Protein AF-A0A7M2A2T1-F1 (afdb_monomer_lite)

Radius of gyration: 11.97 Å; chains: 1; bounding box: 21×30×26 Å

Structure (mmCIF, N/CA/C/O backbone):
data_AF-A0A7M2A2T1-F1
#
_entry.id   AF-A0A7M2A2T1-F1
#
loop_
_atom_site.group_PDB
_atom_site.id
_atom_site.type_symbol
_atom_site.label_atom_id
_atom_site.label_alt_id
_atom_site.label_comp_id
_atom_site.label_asym_id
_atom_site.label_entity_id
_atom_site.label_seq_id
_atom_site.pdbx_PDB_ins_code
_atom_site.Cartn_x
_atom_site.Cartn_y
_atom_site.Cartn_z
_atom_site.occupancy
_atom_site.B_iso_o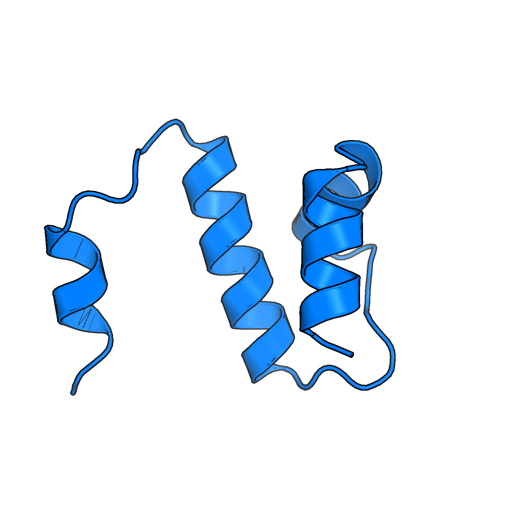r_equiv
_atom_site.auth_seq_id
_atom_site.auth_comp_id
_atom_site.auth_asym_id
_atom_site.auth_atom_id
_atom_site.pdbx_PDB_model_num
ATOM 1 N N . MET A 1 1 ? 10.578 5.791 -2.182 1.00 66.50 1 MET A N 1
ATOM 2 C CA . MET A 1 1 ? 9.194 6.050 -2.634 1.00 66.50 1 MET A CA 1
ATOM 3 C C . MET A 1 1 ? 8.150 5.239 -1.864 1.00 66.50 1 MET A C 1
ATOM 5 O O . MET A 1 1 ? 7.127 5.806 -1.519 1.00 66.50 1 MET A O 1
ATOM 9 N N . LEU A 1 2 ? 8.414 3.980 -1.476 1.00 73.00 2 LEU A N 1
ATOM 10 C CA . LEU A 1 2 ? 7.493 3.194 -0.629 1.00 73.00 2 LEU A CA 1
ATOM 11 C C . LEU A 1 2 ? 7.121 3.867 0.702 1.00 73.00 2 LEU A C 1
ATOM 13 O O . LEU A 1 2 ? 5.960 3.873 1.090 1.00 73.00 2 LEU A O 1
ATOM 17 N N . LYS A 1 3 ? 8.092 4.479 1.387 1.00 79.81 3 LYS A N 1
ATOM 18 C CA . LYS A 1 3 ? 7.834 5.212 2.635 1.00 79.81 3 LYS A CA 1
ATOM 19 C C . LYS A 1 3 ? 6.822 6.350 2.438 1.00 79.81 3 LYS A C 1
ATOM 21 O O . LYS A 1 3 ? 5.890 6.470 3.220 1.00 79.81 3 LYS A O 1
ATOM 26 N N . GLU A 1 4 ? 6.980 7.129 1.369 1.00 81.69 4 GLU A N 1
ATOM 27 C CA . GLU A 1 4 ? 6.051 8.206 1.003 1.00 81.69 4 GLU A CA 1
ATOM 28 C C . GLU A 1 4 ? 4.651 7.666 0.711 1.00 81.69 4 GLU A C 1
ATOM 30 O O . GLU A 1 4 ? 3.669 8.207 1.211 1.00 81.69 4 GLU A O 1
ATOM 35 N N . ALA A 1 5 ? 4.560 6.553 -0.022 1.00 78.25 5 ALA A N 1
ATOM 36 C CA . ALA A 1 5 ? 3.297 5.871 -0.273 1.00 78.25 5 ALA A CA 1
ATOM 37 C C . ALA A 1 5 ? 2.597 5.482 1.037 1.00 78.25 5 ALA A C 1
ATOM 39 O O . ALA A 1 5 ? 1.424 5.790 1.225 1.00 78.25 5 ALA A O 1
ATOM 40 N N . ILE A 1 6 ? 3.323 4.879 1.982 1.00 80.38 6 ILE A N 1
ATOM 41 C CA . ILE A 1 6 ? 2.785 4.500 3.295 1.00 80.38 6 ILE A CA 1
ATOM 42 C C . ILE A 1 6 ? 2.331 5.732 4.085 1.00 80.38 6 ILE A C 1
ATOM 44 O O . ILE A 1 6 ? 1.249 5.709 4.668 1.00 80.38 6 ILE A O 1
ATOM 48 N N . GLU A 1 7 ? 3.114 6.814 4.094 1.00 84.25 7 GLU A N 1
ATOM 49 C CA . GLU A 1 7 ? 2.746 8.055 4.787 1.00 84.25 7 GLU A CA 1
ATOM 50 C C . GLU A 1 7 ? 1.461 8.675 4.217 1.00 84.25 7 GLU A C 1
ATOM 52 O O . GLU A 1 7 ? 0.590 9.092 4.987 1.00 84.25 7 GLU A O 1
ATOM 57 N N . ILE A 1 8 ? 1.300 8.674 2.890 1.00 83.12 8 ILE A N 1
ATOM 58 C CA . ILE A 1 8 ? 0.079 9.137 2.214 1.00 83.12 8 ILE A CA 1
ATOM 59 C C . ILE A 1 8 ? -1.103 8.237 2.583 1.00 83.12 8 ILE A C 1
ATOM 61 O O . ILE A 1 8 ? -2.141 8.740 3.000 1.00 83.12 8 ILE A O 1
ATOM 65 N N . LEU A 1 9 ? -0.945 6.914 2.515 1.00 82.44 9 LEU A N 1
ATOM 66 C CA . LEU A 1 9 ? -2.006 5.954 2.848 1.00 82.44 9 LEU A CA 1
ATOM 67 C C . LEU A 1 9 ? -2.407 6.002 4.333 1.00 82.44 9 LEU A C 1
ATOM 69 O O . LEU A 1 9 ? -3.560 5.739 4.676 1.00 82.44 9 LEU A O 1
ATOM 73 N N . MET A 1 10 ? -1.473 6.342 5.229 1.00 79.50 10 MET A N 1
ATOM 74 C CA . MET A 1 10 ? -1.750 6.523 6.656 1.00 79.50 10 MET A CA 1
ATOM 75 C C . MET A 1 10 ? -2.467 7.842 6.964 1.00 79.50 10 MET A C 1
ATOM 77 O O . MET A 1 10 ? -3.305 7.860 7.868 1.00 79.50 10 MET A O 1
ATOM 81 N N . LYS A 1 11 ? -2.155 8.929 6.245 1.00 81.62 11 LYS A N 1
ATOM 82 C CA . LYS A 1 11 ? -2.807 10.239 6.422 1.00 81.62 11 LYS A CA 1
ATOM 83 C C . LYS A 1 11 ? -4.150 10.333 5.706 1.00 81.62 11 LYS A C 1
ATOM 85 O O . LYS A 1 11 ? -5.103 10.873 6.262 1.00 81.62 11 LYS A O 1
ATOM 90 N N . GLU A 1 12 ? -4.235 9.809 4.491 1.00 83.19 12 GLU A N 1
ATOM 91 C CA . GLU A 1 12 ? -5.415 9.895 3.644 1.00 83.19 12 GLU A CA 1
ATOM 92 C C . GLU A 1 12 ? -6.142 8.558 3.563 1.00 83.19 12 GLU A C 1
ATOM 94 O O . GLU A 1 12 ? -5.810 7.658 2.790 1.00 83.19 12 GLU A O 1
ATOM 99 N N . LYS A 1 13 ? -7.242 8.469 4.313 1.00 76.62 13 LYS A N 1
ATOM 100 C CA . LYS A 1 13 ? -8.154 7.321 4.249 1.00 76.62 13 LYS A CA 1
ATOM 101 C C . LYS A 1 13 ? -8.720 7.108 2.835 1.00 76.62 13 LYS A C 1
ATOM 103 O O . LYS A 1 13 ? -9.007 5.975 2.463 1.00 76.62 13 LYS A O 1
ATOM 108 N N . ASN A 1 14 ? -8.837 8.176 2.043 1.00 81.94 14 ASN A N 1
ATOM 109 C CA . ASN A 1 14 ? -9.277 8.112 0.650 1.00 81.94 14 ASN A CA 1
ATOM 110 C C . ASN A 1 14 ? -8.217 7.456 -0.251 1.00 81.94 14 ASN A C 1
ATOM 112 O O . ASN A 1 14 ? -8.545 6.565 -1.026 1.00 81.94 14 ASN A O 1
ATOM 116 N N . ALA A 1 15 ? -6.935 7.794 -0.069 1.00 82.12 15 ALA A N 1
ATOM 117 C CA . ALA A 1 15 ? -5.833 7.151 -0.784 1.00 82.12 15 ALA A CA 1
ATOM 118 C C . ALA A 1 15 ? -5.742 5.651 -0.468 1.00 82.12 15 ALA A C 1
ATOM 120 O O . ALA A 1 15 ? -5.538 4.846 -1.372 1.00 82.12 15 ALA A O 1
ATOM 121 N N . CYS A 1 16 ? -5.957 5.270 0.796 1.00 81.69 16 CYS A N 1
ATOM 122 C CA . CYS A 1 16 ? -6.058 3.866 1.198 1.00 81.69 16 CYS A CA 1
ATOM 123 C C . CYS A 1 16 ? -7.207 3.154 0.472 1.00 81.69 16 CYS A C 1
ATOM 125 O O . CYS A 1 16 ? -7.010 2.092 -0.111 1.00 81.69 16 CYS A O 1
ATOM 127 N N . ASN A 1 17 ? -8.392 3.766 0.434 1.00 82.62 17 ASN A N 1
ATOM 128 C CA . ASN A 1 17 ? -9.542 3.182 -0.251 1.00 82.62 17 ASN A CA 1
ATOM 129 C C . ASN A 1 17 ? -9.305 3.057 -1.766 1.00 82.62 17 ASN A C 1
ATOM 131 O O . ASN A 1 17 ? -9.642 2.038 -2.357 1.00 82.62 17 ASN A O 1
ATOM 135 N N . SER A 1 18 ? -8.663 4.051 -2.383 1.00 84.38 18 SER A N 1
ATOM 136 C CA . SER A 1 18 ? -8.271 4.0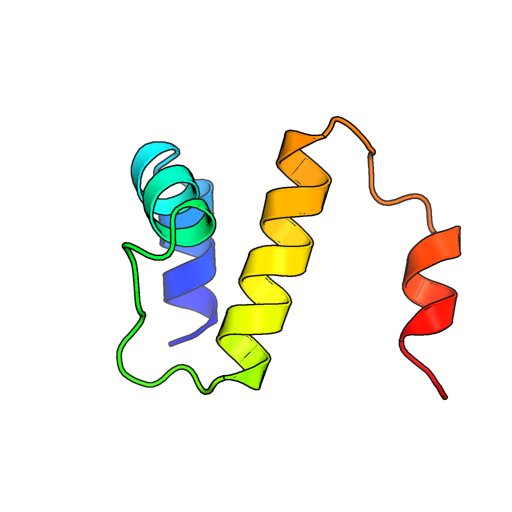09 -3.795 1.00 84.38 18 SER A CA 1
ATOM 137 C C . SER A 1 18 ? -7.203 2.950 -4.070 1.00 84.38 18 SER A C 1
ATOM 139 O O . SER A 1 18 ? -7.249 2.312 -5.117 1.00 84.38 18 SER A O 1
ATOM 141 N N . LEU A 1 19 ? -6.277 2.703 -3.137 1.00 84.44 19 LEU A N 1
ATOM 142 C CA . LEU A 1 19 ? -5.324 1.596 -3.236 1.00 84.44 19 LEU A CA 1
ATOM 143 C C . LEU A 1 19 ? -6.050 0.248 -3.191 1.00 84.44 19 LEU A C 1
ATOM 145 O O . LEU A 1 19 ? -5.865 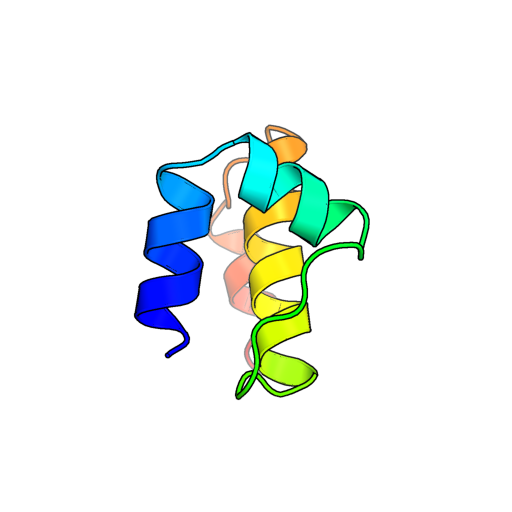-0.561 -4.093 1.00 84.44 19 LEU A O 1
ATOM 149 N N . LEU A 1 20 ? -6.913 0.034 -2.193 1.00 80.81 20 LEU A N 1
ATOM 150 C CA . LEU A 1 20 ? -7.687 -1.204 -2.024 1.00 80.81 20 LEU A CA 1
ATOM 151 C C . LE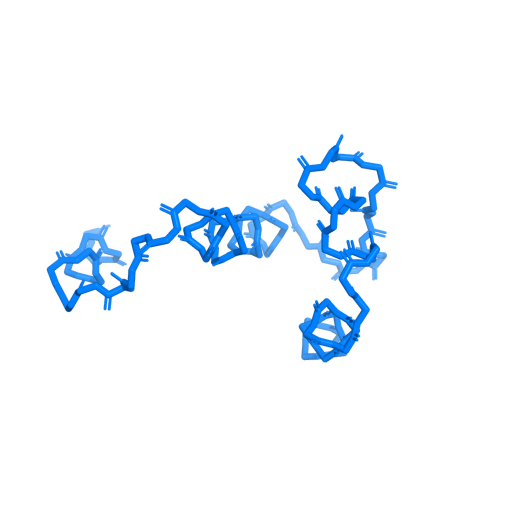U A 1 20 ? -8.649 -1.467 -3.190 1.00 80.81 20 LEU A C 1
ATOM 153 O O . LEU A 1 20 ? -8.866 -2.612 -3.572 1.00 80.81 20 LEU A O 1
ATOM 157 N N . SER A 1 21 ? -9.194 -0.404 -3.781 1.00 81.50 21 SER A N 1
ATOM 158 C CA . SER A 1 21 ? -10.048 -0.455 -4.973 1.00 81.50 21 SER A CA 1
ATOM 159 C C . SER A 1 21 ? -9.256 -0.724 -6.266 1.00 81.50 21 SER A C 1
ATOM 161 O O . SER A 1 21 ? -9.841 -0.914 -7.329 1.00 81.50 21 SER A O 1
ATOM 163 N N . GLY A 1 22 ? -7.917 -0.722 -6.211 1.00 80.44 22 GLY A N 1
ATOM 164 C CA . GLY A 1 22 ? -7.059 -0.848 -7.393 1.00 80.44 22 GLY A CA 1
ATOM 165 C C . GLY A 1 22 ? -7.072 0.390 -8.295 1.00 80.44 22 GLY A C 1
ATOM 166 O O . GLY A 1 22 ? -6.700 0.310 -9.459 1.00 80.44 22 GLY A O 1
ATOM 167 N N . GLN A 1 23 ? -7.513 1.539 -7.779 1.00 80.75 23 GLN A N 1
ATOM 168 C CA . GLN A 1 23 ? -7.533 2.825 -8.485 1.00 80.75 23 GLN A CA 1
ATOM 169 C C . GLN A 1 23 ? -6.263 3.652 -8.250 1.00 80.75 23 GLN A C 1
ATOM 171 O O . GLN A 1 23 ? -6.024 4.622 -8.969 1.00 80.75 23 GLN A O 1
ATOM 176 N N . LEU A 1 24 ? -5.448 3.289 -7.255 1.00 81.38 24 LEU A N 1
ATOM 177 C CA . LEU A 1 24 ? -4.229 4.005 -6.896 1.00 81.38 24 LEU A CA 1
ATOM 178 C C . LEU A 1 24 ? -2.988 3.142 -7.137 1.00 81.38 24 LEU A C 1
ATOM 180 O O . LEU A 1 24 ? -2.772 2.121 -6.483 1.00 81.38 24 LEU A O 1
ATOM 184 N N . PHE A 1 25 ? -2.140 3.607 -8.050 1.00 78.06 25 PHE A N 1
ATOM 185 C CA . PHE A 1 25 ? -0.845 3.012 -8.357 1.00 78.06 25 PHE A CA 1
ATOM 186 C C . PHE A 1 25 ? 0.252 4.024 -8.058 1.00 78.06 25 PHE A C 1
ATOM 188 O O . PHE A 1 25 ? 0.190 5.173 -8.496 1.00 78.06 25 PHE A O 1
ATOM 195 N N . PHE A 1 26 ? 1.265 3.599 -7.311 1.00 81.19 26 PHE A N 1
ATOM 196 C CA . PHE A 1 26 ? 2.430 4.431 -7.055 1.00 81.19 26 PHE A CA 1
ATOM 197 C C . PHE A 1 26 ? 3.457 4.200 -8.158 1.00 81.19 26 PHE A C 1
ATOM 199 O O . PHE A 1 26 ? 3.972 3.093 -8.317 1.00 81.19 26 PHE A O 1
ATOM 206 N N . ALA A 1 27 ? 3.764 5.251 -8.916 1.00 74.56 27 ALA A N 1
ATOM 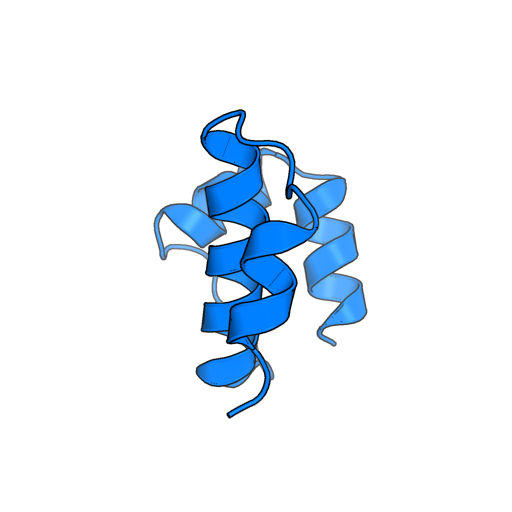207 C CA . ALA A 1 27 ? 4.833 5.207 -9.902 1.00 74.56 27 ALA A CA 1
ATOM 208 C C . ALA A 1 27 ? 6.165 4.895 -9.197 1.00 74.56 27 ALA A C 1
ATOM 210 O O . ALA A 1 27 ? 6.576 5.613 -8.286 1.00 74.56 27 ALA A O 1
ATOM 211 N N . GLY A 1 28 ? 6.817 3.801 -9.595 1.00 76.19 28 GLY A N 1
ATOM 212 C CA . GLY A 1 28 ? 8.062 3.332 -8.981 1.00 76.19 28 GLY A CA 1
ATOM 213 C C . GLY A 1 28 ? 7.896 2.314 -7.850 1.00 76.19 28 GLY A C 1
ATOM 214 O O . GLY A 1 28 ? 8.905 1.942 -7.260 1.00 76.19 28 GLY A O 1
ATOM 215 N N . LEU A 1 29 ? 6.672 1.856 -7.556 1.00 78.62 29 LEU A N 1
ATOM 216 C CA . LEU A 1 29 ? 6.461 0.621 -6.797 1.00 78.62 29 LEU A CA 1
ATOM 217 C C . LEU A 1 29 ? 6.273 -0.553 -7.749 1.00 78.62 29 LEU A C 1
ATOM 219 O O . LEU A 1 29 ? 5.463 -0.487 -8.675 1.00 78.62 29 LEU A O 1
ATOM 223 N N . GLY A 1 30 ? 7.025 -1.622 -7.501 1.00 81.88 30 GLY A N 1
ATOM 224 C CA . GLY A 1 30 ? 6.830 -2.891 -8.184 1.00 81.88 30 GLY A CA 1
ATOM 225 C C . GLY A 1 30 ? 5.542 -3.590 -7.748 1.00 81.88 30 GLY A C 1
ATOM 226 O O . GLY A 1 30 ? 4.901 -3.228 -6.759 1.00 81.88 30 GLY A O 1
ATOM 227 N N . GLU A 1 31 ? 5.191 -4.651 -8.470 1.00 82.44 31 GLU A N 1
ATOM 228 C CA . GLU A 1 31 ? 4.032 -5.498 -8.162 1.00 82.44 31 GLU A CA 1
ATOM 229 C C . GLU A 1 31 ? 4.114 -6.086 -6.738 1.00 82.44 31 GLU A C 1
ATOM 231 O O . GLU A 1 31 ? 3.107 -6.183 -6.039 1.00 82.44 31 GLU A O 1
ATOM 236 N N . ILE A 1 32 ? 5.332 -6.386 -6.271 1.00 83.19 32 ILE A N 1
ATOM 237 C CA . ILE A 1 32 ? 5.613 -6.902 -4.924 1.00 83.19 32 ILE A CA 1
ATOM 238 C C . ILE A 1 32 ? 5.308 -5.849 -3.854 1.00 83.19 32 ILE A C 1
ATOM 240 O O . ILE A 1 32 ? 4.584 -6.135 -2.901 1.00 83.19 32 ILE A O 1
ATOM 244 N N . GLU A 1 33 ? 5.817 -4.623 -3.998 1.00 82.69 33 GLU A N 1
ATOM 245 C CA . GLU A 1 33 ? 5.516 -3.558 -3.038 1.00 82.69 33 GLU A CA 1
ATOM 246 C C . GLU A 1 33 ? 4.030 -3.194 -3.025 1.00 82.69 33 GLU A C 1
ATOM 248 O O . GLU A 1 33 ? 3.466 -2.940 -1.961 1.00 82.69 33 GLU A O 1
ATOM 253 N N . HIS A 1 34 ? 3.378 -3.194 -4.189 1.00 81.88 34 HIS A N 1
ATOM 254 C CA . HIS A 1 34 ? 1.944 -2.923 -4.289 1.00 81.88 34 HIS A CA 1
ATOM 255 C C . HIS A 1 34 ? 1.126 -4.008 -3.577 1.00 81.88 34 HIS A C 1
ATOM 257 O O . HIS A 1 34 ? 0.238 -3.687 -2.786 1.00 81.88 34 HIS A O 1
ATOM 263 N N . ARG A 1 35 ? 1.504 -5.284 -3.747 1.00 81.56 35 ARG A N 1
ATOM 264 C CA . ARG A 1 35 ? 0.935 -6.424 -3.013 1.00 81.56 35 ARG A CA 1
ATOM 265 C C . ARG A 1 35 ? 1.138 -6.294 -1.504 1.00 81.56 35 ARG A C 1
ATOM 267 O O . ARG A 1 35 ? 0.189 -6.495 -0.756 1.00 81.56 35 ARG A O 1
ATOM 274 N N . ALA A 1 36 ? 2.340 -5.931 -1.057 1.00 81.88 36 ALA A N 1
ATOM 275 C CA . ALA A 1 36 ? 2.645 -5.768 0.364 1.00 81.88 36 ALA A CA 1
ATOM 276 C C . ALA A 1 36 ? 1.832 -4.629 1.003 1.00 81.88 36 ALA A C 1
ATOM 278 O O . ALA A 1 36 ? 1.338 -4.770 2.120 1.00 81.88 36 ALA A O 1
ATOM 279 N N . LEU A 1 37 ? 1.644 -3.514 0.288 1.00 81.62 37 LEU A N 1
ATOM 280 C CA . LEU A 1 37 ? 0.771 -2.430 0.739 1.00 81.62 37 LEU A CA 1
ATOM 281 C C . LEU A 1 37 ? -0.682 -2.899 0.830 1.00 81.62 37 LEU A C 1
ATOM 283 O O . LEU A 1 37 ? -1.323 -2.705 1.861 1.00 81.62 37 LEU A O 1
ATOM 287 N N . LEU A 1 38 ? -1.200 -3.543 -0.216 1.00 81.94 38 LEU A N 1
ATOM 288 C CA . LEU A 1 38 ? -2.553 -4.093 -0.200 1.00 81.94 38 LEU A CA 1
ATOM 289 C C . LEU A 1 38 ? -2.757 -5.037 0.982 1.00 81.94 38 LEU A C 1
ATOM 291 O O . LEU A 1 38 ? -3.765 -4.910 1.666 1.00 81.94 38 LEU A O 1
ATOM 295 N N . ASP A 1 39 ? -1.800 -5.917 1.264 1.00 80.56 39 ASP A N 1
ATOM 296 C CA . ASP A 1 39 ? -1.881 -6.852 2.383 1.00 80.56 39 ASP A CA 1
ATOM 297 C C . ASP A 1 39 ? -1.976 -6.110 3.727 1.00 80.56 39 ASP A C 1
ATOM 299 O O . ASP A 1 39 ? -2.965 -6.254 4.445 1.00 80.56 39 ASP A O 1
ATOM 303 N N . VAL A 1 40 ? -1.043 -5.189 4.001 1.00 78.81 40 VAL A N 1
ATOM 304 C CA . VAL A 1 40 ? -1.008 -4.383 5.238 1.00 78.81 40 VAL A CA 1
ATOM 305 C C . VAL A 1 40 ? -2.291 -3.571 5.445 1.00 78.81 40 VAL A C 1
ATOM 307 O O . VAL A 1 40 ? -2.821 -3.497 6.559 1.00 78.81 40 VAL A O 1
ATOM 310 N N . PHE A 1 41 ? -2.805 -2.939 4.388 1.00 76.44 41 PHE A N 1
ATOM 311 C CA . PHE A 1 41 ? -3.971 -2.061 4.487 1.00 76.44 41 PHE A CA 1
ATOM 312 C C . PHE A 1 41 ? -5.307 -2.824 4.438 1.00 76.44 41 PHE A C 1
ATOM 314 O O . PHE A 1 41 ? -6.252 -2.408 5.113 1.00 76.44 41 PHE A O 1
ATOM 321 N N . THR A 1 42 ? -5.383 -3.964 3.741 1.00 74.25 42 THR A N 1
ATOM 322 C CA . THR A 1 42 ? -6.557 -4.861 3.758 1.00 74.25 42 THR A CA 1
ATOM 323 C C . THR A 1 42 ? -6.726 -5.474 5.142 1.00 74.25 42 THR A C 1
ATOM 325 O O . THR A 1 42 ? -7.818 -5.414 5.709 1.00 74.25 42 THR A O 1
ATOM 328 N N . PHE A 1 43 ? -5.633 -5.959 5.745 1.00 65.75 43 PHE A N 1
ATOM 329 C CA . PHE A 1 43 ? -5.648 -6.527 7.097 1.00 65.75 43 PHE A CA 1
ATOM 330 C C . PHE A 1 43 ? -6.173 -5.522 8.132 1.00 65.75 43 PHE A C 1
ATOM 332 O O . PHE A 1 43 ? -6.984 -5.854 8.999 1.00 65.75 43 PHE A O 1
ATOM 339 N N . ARG A 1 44 ? -5.778 -4.250 7.990 1.00 62.97 44 ARG A N 1
ATOM 340 C CA . ARG A 1 44 ? -6.241 -3.151 8.847 1.00 62.97 44 ARG A CA 1
ATOM 341 C C . ARG A 1 44 ? -7.732 -2.843 8.672 1.00 62.97 44 ARG A C 1
ATOM 343 O O . ARG A 1 44 ? -8.377 -2.449 9.643 1.00 62.97 44 ARG A O 1
ATOM 350 N N . SER A 1 45 ? -8.279 -3.000 7.464 1.00 56.00 45 SER A N 1
ATOM 351 C CA . SER A 1 45 ? -9.696 -2.739 7.174 1.00 56.00 45 SER A CA 1
ATOM 352 C C . SER A 1 45 ? -10.633 -3.814 7.734 1.00 56.00 45 SER A C 1
ATOM 354 O O . SER A 1 45 ? -11.780 -3.508 8.049 1.00 56.00 45 SER A O 1
ATOM 356 N N . GLU A 1 46 ? -10.160 -5.052 7.902 1.00 57.91 46 GLU A N 1
ATOM 357 C CA . GLU A 1 46 ? -10.964 -6.159 8.445 1.00 57.91 46 GLU A CA 1
ATOM 358 C C . GLU A 1 46 ? -11.048 -6.151 9.988 1.00 57.91 46 GLU A C 1
ATOM 360 O O . GLU A 1 46 ? -11.672 -7.019 10.594 1.00 57.91 46 GLU A O 1
ATOM 365 N N . GLY A 1 47 ? -10.411 -5.185 10.664 1.00 53.38 47 GLY A N 1
ATOM 366 C CA . GLY A 1 47 ? -10.373 -5.120 12.132 1.00 53.38 47 GLY A CA 1
ATOM 367 C C . GLY A 1 47 ? -9.564 -6.250 12.781 1.00 53.38 47 GLY A C 1
ATOM 368 O O . GLY A 1 47 ? -9.485 -6.334 14.008 1.00 53.38 47 GLY A O 1
ATOM 369 N N . ARG A 1 48 ? -8.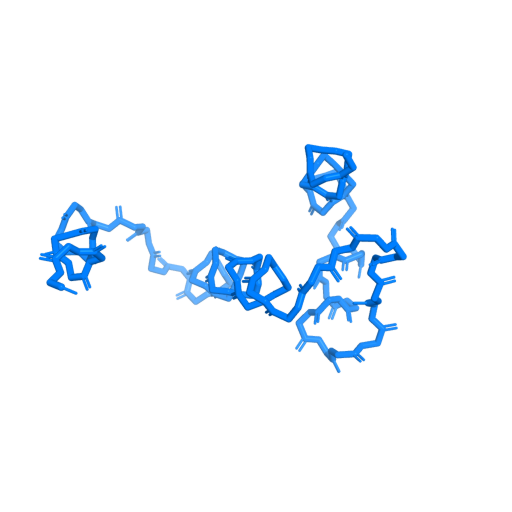916 -7.099 11.975 1.00 51.69 48 ARG A N 1
ATOM 370 C CA . ARG A 1 48 ? -7.945 -8.080 12.442 1.00 51.69 48 ARG A CA 1
ATOM 371 C C . ARG A 1 48 ? -6.644 -7.343 12.713 1.00 51.69 48 ARG A C 1
ATOM 373 O O . ARG A 1 48 ? -5.861 -7.056 11.818 1.00 51.69 48 ARG A O 1
ATOM 380 N N . SER A 1 49 ? -6.431 -6.991 13.976 1.00 47.66 49 SER A N 1
ATOM 381 C CA . SER A 1 49 ? -5.102 -6.618 14.455 1.00 47.66 49 SER A CA 1
ATOM 382 C C . SER A 1 49 ? -4.117 -7.702 14.007 1.00 47.66 49 SER A C 1
ATOM 384 O O . SER A 1 49 ? -4.428 -8.886 14.155 1.00 47.66 49 SER A O 1
ATOM 386 N N . ILE A 1 50 ? -2.973 -7.322 13.428 1.00 54.19 50 ILE A N 1
ATOM 387 C CA . ILE A 1 50 ? -1.915 -8.264 13.045 1.00 54.19 50 ILE A CA 1
ATOM 388 C C . ILE A 1 50 ? -1.464 -8.964 14.329 1.00 54.19 50 ILE A C 1
ATOM 390 O O . ILE A 1 50 ? -0.659 -8.445 15.098 1.00 54.19 50 ILE A O 1
ATOM 394 N N . THR A 1 51 ? -2.034 -10.130 14.611 1.00 52.59 51 THR A N 1
ATOM 395 C CA . THR A 1 51 ? -1.547 -11.005 15.669 1.00 52.59 51 THR A CA 1
ATOM 396 C C . THR A 1 51 ? -0.240 -11.602 15.175 1.00 52.59 51 THR A C 1
ATOM 398 O O . THR A 1 51 ? -0.177 -12.051 14.027 1.00 52.59 51 THR A O 1
ATOM 401 N N . SER A 1 52 ? 0.779 -11.653 16.033 1.00 52.91 52 SER A N 1
ATOM 402 C CA . SER A 1 52 ? 2.126 -12.157 15.722 1.00 52.91 52 SER A CA 1
ATOM 403 C C . SER A 1 52 ? 2.170 -13.525 15.016 1.00 52.91 52 SER A C 1
ATOM 405 O O . SER A 1 52 ? 3.189 -13.863 14.431 1.00 52.91 52 SER A O 1
ATOM 407 N N . GLN A 1 53 ? 1.070 -14.287 15.007 1.00 52.91 53 GLN A N 1
ATOM 408 C CA . GLN A 1 53 ? 0.902 -15.540 14.265 1.00 52.91 53 GLN A CA 1
ATOM 409 C C . GLN A 1 53 ? 0.935 -15.428 12.727 1.00 52.91 53 GLN A C 1
ATOM 411 O O . GLN A 1 53 ? 1.279 -16.412 12.087 1.00 52.91 53 GLN A O 1
ATOM 416 N N . GLN A 1 54 ? 0.589 -14.291 12.108 1.00 54.03 54 GLN A N 1
ATOM 417 C CA . GLN A 1 54 ? 0.590 -14.167 10.632 1.00 54.03 54 GLN A CA 1
ATOM 418 C C . GLN A 1 54 ? 1.966 -13.787 10.061 1.00 54.03 54 GLN A C 1
ATOM 420 O O . GLN A 1 54 ? 2.289 -14.147 8.932 1.00 54.03 54 GLN A O 1
ATOM 425 N N . ILE A 1 55 ? 2.809 -13.127 10.861 1.00 55.28 55 ILE A N 1
ATOM 426 C CA . ILE A 1 55 ? 4.177 -12.739 10.471 1.00 55.28 55 ILE A CA 1
ATOM 427 C C . ILE A 1 55 ? 5.070 -13.985 10.323 1.00 55.28 55 ILE A C 1
ATOM 429 O O . ILE A 1 55 ? 5.989 -13.999 9.511 1.00 55.28 55 ILE A O 1
ATOM 433 N N . SER A 1 56 ? 4.754 -15.070 11.039 1.00 54.88 56 SER A N 1
ATOM 434 C CA . SER A 1 56 ? 5.447 -16.362 10.934 1.00 54.88 56 SER A CA 1
ATOM 435 C C . SER A 1 56 ? 5.330 -17.034 9.561 1.00 54.88 56 SER A C 1
ATOM 437 O O . SER A 1 56 ? 6.066 -17.976 9.305 1.00 54.88 56 SER A O 1
ATOM 439 N N . ASN A 1 57 ? 4.439 -16.562 8.682 1.00 52.53 57 ASN A N 1
ATOM 440 C CA . ASN A 1 57 ? 4.210 -17.145 7.358 1.00 52.53 57 ASN A CA 1
ATOM 441 C C . ASN A 1 57 ? 4.922 -16.396 6.215 1.00 52.53 57 ASN A C 1
ATOM 443 O O . ASN A 1 57 ? 4.709 -16.722 5.052 1.00 52.53 57 ASN A O 1
ATOM 447 N N . TRP A 1 58 ? 5.733 -15.382 6.540 1.00 54.66 58 TRP A N 1
ATOM 448 C CA . TRP A 1 58 ? 6.517 -14.584 5.583 1.00 54.66 58 TRP A CA 1
ATOM 449 C C . TRP A 1 58 ? 7.975 -15.061 5.463 1.00 54.66 58 TRP A C 1
ATOM 451 O O . TRP A 1 58 ? 8.792 -14.399 4.826 1.00 54.66 58 TRP A O 1
ATOM 461 N N . GLY A 1 59 ? 8.306 -16.186 6.101 1.00 49.34 59 GLY A N 1
ATOM 462 C CA . GLY A 1 59 ? 9.621 -16.814 6.058 1.00 49.34 59 GLY A CA 1
ATOM 463 C C . GLY A 1 59 ? 9.511 -18.307 5.774 1.00 49.34 59 GLY A C 1
ATOM 464 O O . GLY A 1 59 ? 9.645 -19.101 6.700 1.00 49.34 59 GLY A O 1
ATOM 465 N N . ASP A 1 60 ? 9.257 -18.652 4.514 1.00 41.22 60 ASP A N 1
ATOM 466 C CA . ASP A 1 60 ? 9.688 -19.904 3.875 1.00 41.22 60 ASP A CA 1
ATOM 467 C C . ASP A 1 60 ? 10.227 -19.557 2.479 1.00 41.22 60 ASP A C 1
ATOM 469 O O . ASP A 1 60 ? 9.510 -18.837 1.740 1.00 41.22 60 ASP A O 1
#

Foldseek 3Di:
DLVVLVVCVVVDVPSLVCLLVVNDDDVPDDPVSSVVSNVVSVCVVVVNDPDVVVVVVVPD

Secondary structure (DSSP, 8-state):
-HHHHHHHHHH-HHHHHHHHTT----TT--HHHHHHHHHHHHHHHTT----TTTGGGS--

pLDDT: mean 72.34, std 12.73, range [41.22, 84.44]

Sequence (60 aa):
MLKEAIEILMKEKNACNSLLSGQLFFAGLGEIEHRALLDVFTFRSEGRSITSQQISNWGD